Protein AF-A0A699S1L6-F1 (afdb_monomer_lite)

Radius of gyration: 19.27 Å; chains: 1; bounding box: 38×30×53 Å

pLDDT: mean 79.1, std 17.99, range [42.22, 97.19]

Sequence (107 aa):
AKHIEQVTKLTAENVTLKTSVSKAKVKPSVLTRTKHVVDVELIVPRLRNNRDAHLDYLRHLKESVETIRDIVEEAKVVRPLDRSIVSACCYTQHSQELLEYAIGTCP

Secondary structure (DSSP, 8-state):
-HHHHHHHHHHHHHHHHHHHHHHT--------SS-----HHHHHHHHHHHHHHHHHHHH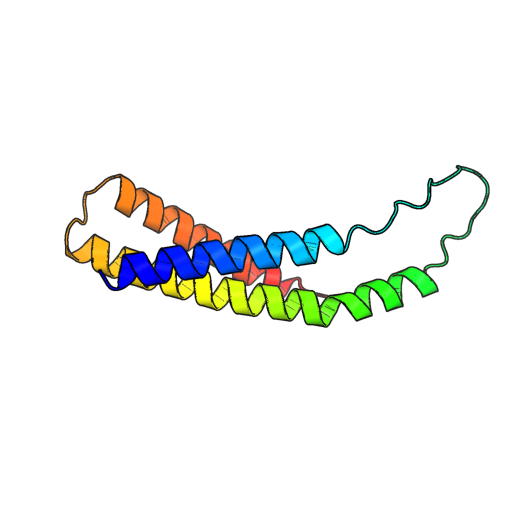HHHHHHHHHHHHHHHHHHH-TT-HHHHHHHHHHHHHHHHHHHHHHT--

Structure (mmCIF, N/CA/C/O backbone):
data_AF-A0A699S1L6-F1
#
_entry.id   AF-A0A699S1L6-F1
#
loop_
_atom_site.group_PDB
_atom_site.id
_atom_site.type_symbol
_atom_site.label_atom_id
_atom_site.label_alt_id
_atom_site.label_comp_id
_atom_site.label_asym_id
_atom_site.label_entity_id
_atom_site.label_seq_id
_atom_site.pdbx_PDB_ins_code
_atom_site.Cartn_x
_atom_site.Cartn_y
_atom_site.Cartn_z
_atom_site.occupancy
_atom_site.B_iso_or_equiv
_atom_site.auth_seq_id
_atom_site.auth_comp_id
_atom_site.auth_asym_id
_atom_site.auth_atom_id
_atom_site.pdbx_PDB_model_num
ATOM 1 N N . ALA A 1 1 ? 2.061 -4.027 20.010 1.00 60.78 1 ALA A N 1
ATOM 2 C CA . ALA A 1 1 ? 3.472 -4.381 19.735 1.00 60.78 1 ALA A CA 1
ATOM 3 C C . ALA A 1 1 ? 3.665 -4.828 18.283 1.00 60.78 1 ALA A C 1
ATOM 5 O O . ALA A 1 1 ? 4.369 -4.139 17.562 1.00 60.78 1 ALA A O 1
ATOM 6 N N . LYS A 1 2 ? 2.967 -5.878 17.820 1.00 73.88 2 LYS A N 1
ATOM 7 C CA . LYS A 1 2 ? 3.072 -6.440 16.455 1.00 73.88 2 LYS A CA 1
ATOM 8 C C . LYS A 1 2 ? 2.989 -5.413 15.304 1.00 73.88 2 LYS A C 1
ATOM 10 O O . LYS A 1 2 ? 3.851 -5.402 14.438 1.00 73.88 2 LYS A O 1
ATOM 15 N N . HIS A 1 3 ? 2.011 -4.505 15.322 1.00 66.56 3 HIS A N 1
ATOM 16 C CA . HIS A 1 3 ? 1.849 -3.514 14.241 1.00 66.56 3 HIS A CA 1
ATOM 17 C C . HIS A 1 3 ? 2.889 -2.388 14.263 1.00 66.56 3 HIS A C 1
ATOM 19 O O . HIS A 1 3 ? 3.185 -1.812 13.225 1.00 66.56 3 HIS A O 1
ATOM 25 N N . ILE A 1 4 ? 3.482 -2.089 15.426 1.00 80.56 4 ILE A N 1
ATOM 26 C CA . ILE A 1 4 ? 4.552 -1.082 15.523 1.00 80.56 4 ILE A CA 1
ATOM 27 C C . ILE A 1 4 ? 5.783 -1.585 14.766 1.00 80.56 4 ILE A C 1
ATOM 29 O O . ILE A 1 4 ? 6.373 -0.840 13.994 1.00 80.56 4 ILE A O 1
ATOM 33 N N . GLU A 1 5 ? 6.113 -2.866 14.929 1.00 85.50 5 GLU A N 1
ATOM 34 C CA . GLU A 1 5 ? 7.212 -3.521 14.217 1.00 85.50 5 GLU A CA 1
ATOM 35 C C . GLU A 1 5 ? 6.953 -3.623 12.702 1.00 85.50 5 GLU A C 1
ATOM 37 O O . GLU A 1 5 ? 7.859 -3.431 11.894 1.00 85.50 5 GLU A O 1
ATOM 42 N N . GLN A 1 6 ? 5.700 -3.846 12.291 1.00 83.31 6 GLN A N 1
ATOM 43 C CA . GLN A 1 6 ? 5.316 -3.827 10.873 1.00 83.31 6 GLN A CA 1
ATOM 44 C C . GLN A 1 6 ? 5.446 -2.426 10.255 1.00 83.31 6 GLN A C 1
ATOM 46 O O . GLN A 1 6 ? 5.984 -2.287 9.159 1.00 83.31 6 GLN A O 1
ATOM 51 N N . VAL A 1 7 ? 5.008 -1.378 10.960 1.00 82.88 7 VAL A N 1
ATOM 52 C CA . VAL A 1 7 ? 5.106 0.011 10.481 1.00 82.88 7 VAL A CA 1
ATOM 53 C C . VAL A 1 7 ? 6.563 0.463 10.378 1.00 82.88 7 VAL A C 1
ATOM 55 O O . VAL A 1 7 ? 6.933 1.109 9.395 1.00 82.88 7 VAL A O 1
ATOM 58 N N . THR A 1 8 ? 7.419 0.111 11.342 1.00 89.94 8 THR A N 1
ATOM 59 C CA . THR A 1 8 ? 8.849 0.452 11.271 1.00 89.94 8 THR A CA 1
ATOM 60 C C . THR A 1 8 ? 9.543 -0.277 10.124 1.00 89.94 8 THR A C 1
ATOM 62 O O . THR A 1 8 ? 10.324 0.347 9.402 1.00 89.94 8 THR A O 1
ATOM 65 N N . LYS A 1 9 ? 9.201 -1.551 9.887 1.00 92.00 9 LYS A N 1
ATOM 66 C CA . LYS A 1 9 ? 9.686 -2.323 8.735 1.00 92.00 9 LYS A CA 1
ATOM 67 C C . LYS A 1 9 ? 9.273 -1.682 7.403 1.00 92.00 9 LYS A C 1
ATOM 69 O O . LYS A 1 9 ? 10.141 -1.387 6.584 1.00 92.00 9 LYS A O 1
ATOM 74 N N . LEU A 1 10 ? 7.985 -1.368 7.227 1.00 87.44 10 LEU A N 1
ATOM 75 C CA . LEU A 1 10 ? 7.471 -0.698 6.022 1.00 87.44 10 LEU A CA 1
ATOM 76 C C . LEU A 1 10 ? 8.099 0.686 5.805 1.00 87.44 10 LEU A C 1
ATOM 78 O O . LEU A 1 10 ? 8.342 1.099 4.670 1.00 87.44 10 LEU A O 1
ATOM 82 N N . THR A 1 11 ? 8.389 1.413 6.886 1.00 90.44 11 THR A N 1
ATOM 83 C CA . THR A 1 11 ? 9.061 2.718 6.812 1.00 90.44 11 THR A CA 1
ATOM 84 C C . THR A 1 11 ? 10.495 2.568 6.298 1.00 90.44 11 THR A C 1
ATOM 86 O O . THR A 1 11 ? 10.920 3.327 5.426 1.00 90.44 11 THR A O 1
ATOM 89 N N . ALA A 1 12 ? 11.234 1.570 6.789 1.00 92.44 12 ALA A N 1
ATOM 90 C CA . ALA A 1 12 ? 12.600 1.294 6.348 1.00 92.44 12 ALA A CA 1
ATOM 91 C C . ALA A 1 12 ? 12.665 0.830 4.880 1.00 92.44 12 ALA A C 1
ATOM 93 O O . ALA A 1 12 ? 13.522 1.293 4.116 1.00 92.44 12 ALA A O 1
ATOM 94 N N . GLU A 1 13 ? 11.734 -0.030 4.459 1.00 88.94 13 GLU A N 1
ATOM 95 C CA . GLU A 1 13 ? 11.616 -0.483 3.068 1.00 88.94 13 GLU A CA 1
ATOM 96 C C . GLU A 1 13 ? 11.297 0.689 2.126 1.00 88.94 13 GLU A C 1
ATOM 98 O O . GLU A 1 13 ? 11.996 0.882 1.129 1.00 88.94 13 GLU A O 1
ATOM 103 N N . ASN A 1 14 ? 10.347 1.561 2.487 1.00 81.75 14 ASN A N 1
ATOM 104 C CA . ASN A 1 14 ? 10.023 2.757 1.700 1.00 81.75 14 ASN A CA 1
ATOM 105 C C . ASN A 1 14 ? 11.211 3.718 1.542 1.00 81.75 14 ASN A C 1
ATOM 107 O O . ASN A 1 14 ? 11.429 4.265 0.458 1.00 81.75 14 ASN A O 1
ATOM 111 N N . VAL A 1 15 ? 12.011 3.922 2.594 1.00 88.81 15 VAL A N 1
ATOM 112 C CA . VAL A 1 15 ? 13.230 4.749 2.519 1.00 88.81 15 VAL A CA 1
ATOM 113 C C . VAL A 1 15 ? 14.258 4.128 1.567 1.00 88.81 15 VAL A C 1
ATOM 115 O O . VAL A 1 15 ? 14.884 4.842 0.774 1.00 88.81 15 VAL A O 1
ATOM 118 N N . THR A 1 16 ? 14.404 2.804 1.597 1.00 87.12 16 THR A N 1
ATOM 119 C CA . THR A 1 16 ? 15.337 2.069 0.732 1.00 87.12 16 THR A CA 1
ATOM 120 C C . THR A 1 16 ? 14.914 2.143 -0.734 1.00 87.12 16 THR A C 1
ATOM 122 O O . THR A 1 16 ? 15.725 2.518 -1.583 1.00 87.12 16 THR A O 1
ATOM 125 N N . LEU A 1 17 ? 13.634 1.894 -1.027 1.00 77.06 17 LEU A N 1
ATOM 126 C CA . LEU A 1 17 ? 13.058 2.004 -2.372 1.00 77.06 17 LEU A CA 1
ATOM 127 C C . LEU A 1 17 ? 13.145 3.435 -2.917 1.00 77.06 17 LEU A C 1
ATOM 129 O O . LEU A 1 17 ? 13.549 3.663 -4.055 1.00 77.06 17 LEU A O 1
ATOM 133 N N . LYS A 1 18 ? 12.864 4.445 -2.088 1.00 78.69 18 LYS A N 1
ATOM 134 C CA . LYS A 1 18 ? 13.046 5.851 -2.478 1.00 78.69 18 LYS A CA 1
ATOM 135 C C . LYS A 1 18 ? 14.505 6.161 -2.828 1.00 78.69 18 LYS A C 1
ATOM 137 O O . LYS A 1 18 ? 14.784 6.946 -3.739 1.00 78.69 18 LYS A O 1
ATOM 142 N N . THR A 1 19 ? 15.451 5.544 -2.125 1.00 75.62 19 THR A N 1
ATOM 143 C CA . THR A 1 19 ? 16.885 5.719 -2.381 1.00 75.62 19 THR A CA 1
ATOM 144 C C . THR A 1 19 ? 17.328 5.008 -3.662 1.00 75.62 19 THR A C 1
ATOM 146 O O . THR A 1 19 ? 18.131 5.569 -4.402 1.00 75.62 19 THR A O 1
ATOM 149 N N . SER A 1 20 ? 16.804 3.821 -3.981 1.00 71.31 20 SER A N 1
ATOM 150 C CA . SER A 1 20 ? 17.117 3.129 -5.243 1.00 71.31 20 SER A CA 1
ATOM 151 C C . SER A 1 20 ? 16.549 3.873 -6.457 1.00 71.31 20 SER A C 1
ATOM 153 O O . SER A 1 20 ? 17.279 4.112 -7.420 1.00 71.31 20 SER A O 1
ATOM 155 N N . VAL A 1 21 ? 15.309 4.364 -6.367 1.00 63.75 21 VAL A N 1
ATOM 156 C CA . VAL A 1 21 ? 14.675 5.199 -7.405 1.00 63.75 21 VAL A CA 1
ATOM 157 C C . VAL A 1 21 ? 15.419 6.526 -7.596 1.00 63.75 21 VAL A C 1
ATOM 159 O O . VAL A 1 21 ? 15.623 6.970 -8.722 1.00 63.75 21 VAL A O 1
ATOM 162 N N . SER A 1 22 ? 15.885 7.160 -6.516 1.00 64.12 22 SER A N 1
ATOM 163 C CA . SER A 1 22 ? 16.651 8.414 -6.614 1.00 64.12 22 SER A CA 1
ATOM 164 C C . SER A 1 22 ? 18.127 8.225 -6.982 1.00 64.12 22 SER A C 1
ATOM 166 O O . SER A 1 22 ? 18.711 9.133 -7.565 1.00 64.12 22 SER A O 1
ATOM 168 N N . LYS A 1 23 ? 18.747 7.067 -6.713 1.00 58.53 23 LYS A N 1
ATOM 169 C CA . LYS A 1 23 ? 20.073 6.705 -7.256 1.00 58.53 23 LYS A CA 1
ATOM 170 C C . LYS A 1 23 ? 20.024 6.408 -8.749 1.00 58.53 23 LYS A C 1
ATOM 172 O O . LYS A 1 23 ? 21.012 6.660 -9.432 1.00 58.53 23 LYS A O 1
ATOM 177 N N . ALA A 1 24 ? 18.869 6.010 -9.279 1.00 56.47 24 ALA A N 1
ATOM 178 C CA . ALA A 1 24 ? 18.601 6.002 -10.716 1.00 56.47 24 ALA A CA 1
ATOM 179 C C . ALA A 1 24 ? 18.498 7.424 -11.322 1.00 56.47 24 ALA A C 1
ATOM 181 O O . ALA A 1 24 ? 17.912 7.609 -12.389 1.00 56.47 24 ALA A O 1
ATOM 182 N N . LYS A 1 25 ? 19.094 8.446 -10.678 1.00 49.22 25 LYS A N 1
ATOM 183 C CA . LYS A 1 25 ? 19.303 9.785 -11.232 1.00 49.22 25 LYS A CA 1
ATOM 184 C C . LYS A 1 25 ? 20.247 9.691 -12.423 1.00 49.22 25 LYS A C 1
ATOM 186 O O . LYS A 1 25 ? 21.463 9.847 -12.329 1.00 49.22 25 LYS A O 1
ATOM 191 N N . VAL A 1 26 ? 19.627 9.462 -13.571 1.00 54.75 26 VAL A N 1
ATOM 192 C CA . VAL A 1 26 ? 20.130 9.811 -14.889 1.00 54.75 26 VAL A CA 1
ATOM 193 C C . VAL A 1 26 ? 20.676 11.234 -14.791 1.00 54.75 26 VAL A C 1
ATOM 195 O O . VAL A 1 26 ? 19.941 12.164 -14.452 1.00 54.75 26 VAL A O 1
ATOM 198 N N . LYS A 1 27 ? 21.977 11.414 -15.059 1.00 49.25 27 LYS A N 1
ATOM 199 C CA . LYS A 1 27 ? 22.505 12.736 -15.413 1.00 49.25 27 LYS A CA 1
ATOM 200 C C . LYS A 1 27 ? 21.569 13.274 -16.493 1.00 49.25 27 LYS A C 1
ATOM 202 O O . LYS A 1 27 ? 21.498 12.629 -17.543 1.00 49.25 27 LYS A O 1
ATOM 207 N N . PRO A 1 28 ? 20.870 14.406 -16.297 1.00 45.69 28 PRO A N 1
ATOM 208 C CA . PRO A 1 28 ? 20.287 15.076 -17.437 1.00 45.69 28 PRO A CA 1
ATOM 209 C C . PRO A 1 28 ? 21.491 15.397 -18.313 1.00 45.69 28 PRO A C 1
ATOM 211 O O . PRO A 1 28 ? 22.372 16.159 -17.909 1.00 45.69 28 PRO A O 1
ATOM 214 N N . SER A 1 29 ? 21.604 14.729 -19.460 1.00 50.84 29 SER A N 1
ATOM 215 C CA . SER A 1 29 ? 22.443 15.249 -20.526 1.00 50.84 29 SER A CA 1
ATOM 216 C C . SER A 1 29 ? 21.936 16.669 -20.718 1.00 50.84 29 SER A C 1
ATOM 218 O O . SER A 1 29 ? 20.749 16.870 -20.976 1.00 50.84 29 SER A O 1
ATOM 220 N N . VAL A 1 30 ? 22.794 17.644 -20.414 1.00 44.66 30 VAL A N 1
ATOM 221 C CA . VAL A 1 30 ? 22.529 19.049 -20.694 1.00 44.66 30 VAL A CA 1
ATOM 222 C C . VAL A 1 30 ? 22.134 19.076 -22.158 1.00 44.66 30 VAL A C 1
ATOM 224 O O . VAL A 1 30 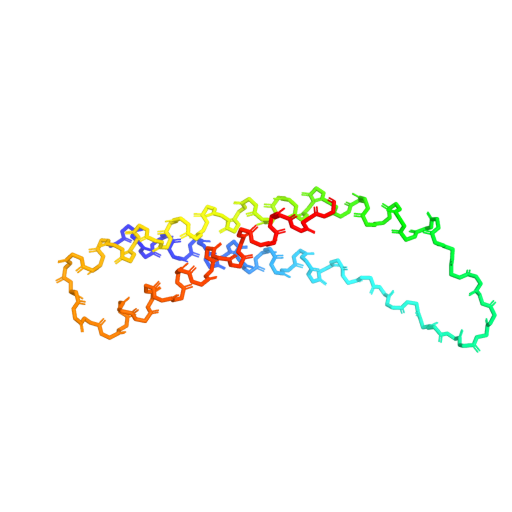? 22.965 18.804 -23.022 1.00 44.66 30 VAL A O 1
ATOM 227 N N . LEU A 1 31 ? 20.846 19.300 -22.418 1.00 49.50 31 LEU A N 1
ATOM 228 C CA . LEU A 1 31 ? 20.320 19.383 -23.764 1.00 49.50 31 LEU A CA 1
ATOM 229 C C . LEU A 1 31 ? 20.809 20.721 -24.315 1.00 49.50 31 LEU A C 1
ATOM 231 O O . LEU A 1 31 ? 20.111 21.734 -24.270 1.00 49.50 31 LEU A O 1
ATOM 235 N N . THR A 1 32 ? 22.058 20.751 -24.776 1.00 42.22 32 THR A N 1
ATOM 236 C CA . THR A 1 32 ? 22.527 21.799 -25.665 1.00 42.22 32 THR A CA 1
ATOM 237 C C . THR A 1 32 ? 21.607 21.751 -26.871 1.00 42.22 32 THR A C 1
ATOM 239 O O . THR A 1 32 ? 21.520 20.758 -27.593 1.00 42.22 32 THR A O 1
ATOM 242 N N . ARG A 1 33 ? 20.828 22.824 -27.009 1.00 44.62 33 ARG A N 1
ATOM 243 C CA . ARG A 1 33 ? 19.840 23.069 -28.055 1.00 44.62 33 ARG A CA 1
ATOM 244 C C . ARG A 1 33 ? 20.538 23.244 -29.402 1.00 44.62 33 ARG A C 1
ATOM 246 O O . ARG A 1 33 ? 20.507 24.312 -29.997 1.00 44.62 33 ARG A O 1
ATOM 253 N N . THR A 1 34 ? 21.203 22.210 -29.881 1.00 46.28 34 THR A N 1
ATOM 254 C CA . THR A 1 34 ? 21.894 22.216 -31.161 1.00 46.28 34 THR A CA 1
ATOM 255 C C . THR A 1 34 ? 21.810 20.817 -31.739 1.00 46.28 34 THR A C 1
ATOM 257 O O . THR A 1 34 ? 22.567 19.940 -31.360 1.00 46.28 34 THR A O 1
ATOM 260 N N . LYS A 1 35 ? 20.857 20.629 -32.661 1.00 56.97 35 LYS A N 1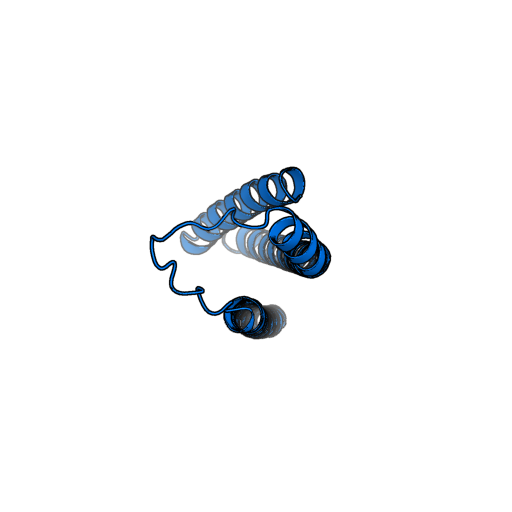
ATOM 261 C CA . LYS A 1 35 ? 20.825 19.566 -33.680 1.00 56.97 35 LYS A CA 1
ATOM 262 C C . LYS A 1 35 ? 21.114 18.143 -33.182 1.00 56.97 35 LYS A C 1
ATOM 264 O O . LYS A 1 35 ? 22.147 17.584 -33.522 1.00 56.97 35 LYS A O 1
ATOM 269 N N . HIS A 1 36 ? 20.197 17.521 -32.454 1.00 44.31 36 HIS A N 1
ATOM 270 C CA . HIS A 1 36 ? 20.263 16.072 -32.275 1.00 44.31 36 HIS A CA 1
ATOM 271 C C . HIS A 1 36 ? 18.882 15.492 -32.538 1.00 44.31 36 HIS A C 1
ATOM 273 O O . HIS A 1 36 ? 17.915 15.837 -31.858 1.00 44.31 36 HIS A O 1
ATOM 279 N N . VAL A 1 37 ? 18.807 14.618 -33.543 1.00 48.16 37 VAL A N 1
ATOM 280 C CA . VAL A 1 37 ? 17.883 13.487 -33.510 1.00 48.16 37 VAL A CA 1
ATOM 281 C C . VAL A 1 37 ? 18.138 12.849 -32.154 1.00 48.16 37 VAL A C 1
ATOM 283 O O . VAL A 1 37 ? 19.199 12.271 -31.926 1.00 48.16 37 VAL A O 1
ATOM 286 N N . VAL A 1 38 ? 17.247 13.104 -31.198 1.00 51.44 38 VAL A N 1
ATOM 287 C CA . VAL A 1 38 ? 17.242 12.350 -29.953 1.00 51.44 38 VAL A CA 1
ATOM 288 C C . VAL A 1 38 ? 17.065 10.922 -30.416 1.00 51.44 38 VAL A C 1
ATOM 290 O O . VAL A 1 38 ? 16.046 10.619 -31.030 1.00 51.44 38 VAL A O 1
ATOM 293 N N . ASP A 1 39 ? 18.096 10.107 -30.241 1.00 52.03 39 ASP A N 1
ATOM 294 C CA . ASP A 1 39 ? 18.081 8.727 -30.685 1.00 52.03 39 ASP A CA 1
ATOM 295 C C . ASP A 1 39 ? 17.006 7.994 -29.875 1.00 52.03 39 ASP A C 1
ATOM 297 O O . ASP A 1 39 ? 17.211 7.575 -28.733 1.00 52.03 39 ASP A O 1
ATOM 301 N N . VAL A 1 40 ? 15.792 7.976 -30.428 1.00 50.97 40 VAL A N 1
ATOM 302 C CA . VAL A 1 40 ? 14.594 7.366 -29.843 1.00 50.97 40 VAL A CA 1
ATOM 303 C C . VAL A 1 40 ? 14.884 5.895 -29.538 1.00 50.97 40 VAL A C 1
ATOM 305 O O . VAL A 1 40 ? 14.406 5.360 -28.536 1.00 50.97 40 VAL A O 1
ATOM 308 N N . GLU A 1 41 ? 15.766 5.286 -30.333 1.00 51.44 41 GLU A N 1
ATOM 309 C CA . GLU A 1 41 ? 16.269 3.928 -30.174 1.00 51.44 41 GLU A CA 1
ATOM 310 C C . GLU A 1 41 ? 17.090 3.729 -28.893 1.00 51.44 41 GLU A C 1
ATOM 312 O O . GLU A 1 41 ? 17.186 2.609 -28.422 1.00 51.44 41 GLU A O 1
ATOM 317 N N . LEU A 1 42 ? 17.616 4.783 -28.258 1.00 51.94 42 LEU A N 1
ATOM 318 C CA . LEU A 1 42 ? 18.348 4.712 -26.984 1.00 51.94 42 LEU A CA 1
ATOM 319 C C . LEU A 1 42 ? 17.434 4.948 -25.765 1.00 51.94 42 LEU A C 1
ATOM 321 O O . LEU A 1 42 ? 17.735 4.500 -24.656 1.00 51.94 42 LEU A O 1
ATOM 325 N N . ILE A 1 43 ? 16.292 5.618 -25.956 1.00 56.66 43 ILE A N 1
ATOM 326 C CA . ILE A 1 43 ? 15.274 5.840 -24.913 1.00 56.66 43 ILE A CA 1
ATOM 327 C C . ILE A 1 43 ? 14.453 4.567 -24.684 1.00 56.66 43 ILE A C 1
ATOM 329 O O . ILE A 1 43 ? 14.230 4.178 -23.536 1.00 56.66 43 ILE A O 1
ATOM 333 N N . VAL A 1 44 ? 14.050 3.885 -25.759 1.00 56.53 44 VAL A N 1
ATOM 334 C CA . VAL A 1 44 ? 13.204 2.682 -25.691 1.00 56.53 44 VAL A CA 1
ATOM 335 C C . VAL A 1 44 ? 13.859 1.526 -24.894 1.00 56.53 44 VAL A C 1
ATOM 337 O O . VAL A 1 44 ? 13.196 0.972 -24.013 1.00 56.53 44 VAL A O 1
ATOM 340 N N . PRO A 1 45 ? 15.153 1.188 -25.070 1.00 53.44 45 PRO A N 1
ATOM 341 C CA . PRO A 1 45 ? 15.854 0.181 -24.270 1.00 53.44 45 PRO A CA 1
ATOM 342 C C . PRO A 1 45 ? 16.038 0.590 -22.809 1.00 53.44 45 PRO A C 1
ATOM 344 O O . PRO A 1 45 ? 15.981 -0.253 -21.919 1.00 53.44 45 PRO A O 1
ATOM 347 N N . ARG A 1 46 ? 16.233 1.886 -22.531 1.00 55.31 46 ARG A N 1
ATOM 348 C CA . ARG A 1 46 ? 16.384 2.395 -21.158 1.00 55.31 46 ARG A CA 1
ATOM 349 C C . ARG A 1 46 ? 15.080 2.318 -20.368 1.00 55.31 46 ARG A C 1
ATOM 351 O O . ARG A 1 46 ? 15.113 1.964 -19.195 1.00 55.31 46 ARG A O 1
ATOM 358 N N . LEU A 1 47 ? 13.948 2.607 -21.010 1.00 57.66 47 LEU A N 1
ATOM 359 C CA . LEU A 1 47 ? 12.622 2.387 -20.426 1.00 57.66 47 LEU A CA 1
ATOM 360 C C . LEU A 1 47 ? 12.372 0.891 -20.184 1.00 57.66 47 LEU A C 1
ATOM 362 O O . LEU A 1 47 ? 11.923 0.523 -19.102 1.00 57.66 47 LEU A O 1
ATOM 366 N N . ARG A 1 48 ? 12.761 0.023 -21.133 1.00 58.34 48 ARG A N 1
ATOM 367 C CA . ARG A 1 48 ? 12.718 -1.442 -20.963 1.00 58.34 48 ARG A CA 1
ATOM 368 C C . ARG A 1 48 ? 13.532 -1.933 -19.764 1.00 58.34 48 ARG A C 1
ATOM 370 O O . ARG A 1 48 ? 13.021 -2.739 -19.000 1.00 58.34 48 ARG A O 1
ATOM 377 N N . ASN A 1 49 ? 14.746 -1.422 -19.560 1.00 62.53 49 ASN A N 1
ATOM 378 C CA . ASN A 1 49 ? 15.608 -1.829 -18.441 1.00 62.53 49 ASN A CA 1
ATOM 379 C C . ASN A 1 49 ? 15.077 -1.395 -17.062 1.00 62.53 49 ASN A C 1
ATOM 381 O O . ASN A 1 49 ? 15.476 -1.963 -16.051 1.00 62.53 49 ASN A O 1
ATOM 385 N N . ASN A 1 50 ? 14.174 -0.413 -17.009 1.00 70.69 50 ASN A N 1
ATOM 386 C CA . ASN A 1 50 ? 13.548 0.038 -15.765 1.00 70.69 50 ASN A CA 1
ATOM 387 C C . ASN A 1 50 ? 12.167 -0.589 -15.519 1.00 70.69 50 ASN A C 1
ATOM 389 O O . ASN A 1 50 ? 11.597 -0.384 -14.449 1.00 70.69 50 ASN A O 1
ATOM 393 N N . ARG A 1 51 ? 11.628 -1.347 -16.481 1.00 78.88 51 ARG A N 1
ATOM 394 C CA . ARG A 1 51 ? 10.299 -1.963 -16.394 1.00 78.88 51 ARG A CA 1
ATOM 395 C C . ARG A 1 51 ? 10.201 -2.948 -15.236 1.00 78.88 51 ARG A C 1
ATOM 397 O O . ARG A 1 51 ? 9.279 -2.852 -14.434 1.00 78.88 51 ARG A O 1
ATOM 404 N N . ASP A 1 52 ? 11.181 -3.836 -15.112 1.00 80.69 52 ASP A N 1
ATOM 405 C CA . ASP A 1 52 ? 11.198 -4.847 -14.052 1.00 80.69 52 ASP A CA 1
ATOM 406 C C . ASP A 1 52 ? 11.312 -4.198 -12.669 1.00 80.69 52 ASP A C 1
ATOM 408 O O . ASP A 1 52 ? 10.590 -4.571 -11.750 1.00 80.69 52 ASP A O 1
ATOM 412 N N . ALA A 1 53 ? 12.138 -3.155 -12.538 1.00 80.44 53 ALA A N 1
ATOM 413 C CA . ALA A 1 53 ? 12.247 -2.376 -11.305 1.00 80.44 53 ALA A CA 1
ATOM 414 C C . ALA A 1 53 ? 10.944 -1.628 -10.969 1.00 80.44 53 ALA A C 1
ATOM 416 O O . ALA A 1 53 ? 10.584 -1.492 -9.800 1.00 80.44 53 ALA A O 1
ATOM 417 N N . HIS A 1 54 ? 10.220 -1.143 -11.982 1.00 83.06 54 HIS A N 1
ATOM 418 C CA . HIS A 1 54 ? 8.936 -0.483 -11.779 1.00 83.06 54 HIS A CA 1
ATOM 419 C C . HIS A 1 54 ? 7.848 -1.472 -11.342 1.00 83.06 54 HIS A C 1
ATOM 421 O O . HIS A 1 54 ? 7.112 -1.189 -10.398 1.00 83.06 54 HIS A O 1
ATOM 427 N N . LEU A 1 55 ? 7.788 -2.652 -11.964 1.00 85.94 55 LEU A N 1
ATOM 428 C CA . LEU A 1 55 ? 6.880 -3.730 -11.568 1.00 85.94 55 LEU A CA 1
ATOM 429 C C . LEU A 1 55 ? 7.185 -4.246 -10.158 1.00 85.94 55 LEU A C 1
ATOM 431 O O . LEU A 1 55 ? 6.263 -4.458 -9.373 1.00 85.94 55 LEU A O 1
ATOM 435 N N . ASP A 1 56 ? 8.465 -4.398 -9.817 1.00 87.25 56 ASP A N 1
ATOM 436 C CA . ASP A 1 56 ? 8.914 -4.780 -8.477 1.00 87.25 56 ASP A CA 1
ATOM 437 C C . ASP A 1 56 ? 8.468 -3.761 -7.416 1.00 87.25 56 ASP A C 1
ATOM 439 O O . ASP A 1 56 ? 7.893 -4.125 -6.389 1.00 87.25 56 ASP A O 1
ATOM 443 N N . TYR A 1 57 ? 8.620 -2.467 -7.714 1.00 87.50 57 TYR A N 1
ATOM 444 C CA . TYR A 1 57 ? 8.126 -1.396 -6.853 1.00 87.50 57 TYR A CA 1
ATOM 445 C C . TYR A 1 57 ? 6.602 -1.441 -6.677 1.00 87.50 57 TYR A C 1
ATOM 447 O O . TYR A 1 57 ? 6.114 -1.355 -5.550 1.00 87.50 57 TYR A O 1
ATOM 455 N N . LEU A 1 58 ? 5.841 -1.601 -7.766 1.00 90.50 58 LEU A N 1
ATOM 456 C CA . LEU A 1 58 ? 4.378 -1.688 -7.703 1.00 90.50 58 LEU A CA 1
ATOM 457 C C . LEU A 1 58 ? 3.913 -2.915 -6.908 1.00 90.50 58 LEU A C 1
ATOM 459 O O . LEU A 1 58 ? 2.942 -2.820 -6.158 1.00 90.50 58 LEU A O 1
ATOM 463 N N . ARG A 1 59 ? 4.624 -4.044 -7.010 1.00 91.62 59 ARG A N 1
ATOM 464 C CA . ARG A 1 59 ? 4.371 -5.240 -6.196 1.00 91.62 59 ARG A CA 1
ATOM 465 C C . ARG A 1 59 ? 4.534 -4.949 -4.704 1.00 91.62 59 ARG A C 1
ATOM 467 O O . ARG A 1 59 ? 3.618 -5.223 -3.936 1.00 91.62 59 ARG A O 1
ATOM 474 N N . HIS A 1 60 ? 5.650 -4.350 -4.299 1.00 90.00 60 HIS A N 1
ATOM 475 C CA . HIS A 1 60 ? 5.885 -4.015 -2.891 1.00 90.00 60 HIS A CA 1
ATOM 476 C C . HIS A 1 60 ? 4.928 -2.940 -2.368 1.00 90.00 60 HIS A C 1
ATOM 478 O O . HIS A 1 60 ? 4.484 -2.985 -1.216 1.00 90.00 60 HIS A O 1
ATOM 484 N N . LEU A 1 61 ? 4.554 -1.986 -3.223 1.00 90.62 61 LEU A N 1
ATOM 485 C CA . LEU A 1 61 ? 3.542 -0.994 -2.888 1.00 90.62 61 LEU A CA 1
ATOM 486 C C . LEU A 1 61 ? 2.177 -1.655 -2.658 1.00 90.62 61 LEU A C 1
ATOM 488 O O . LEU A 1 61 ? 1.487 -1.292 -1.707 1.00 90.62 61 LEU A O 1
ATOM 492 N N . LYS A 1 62 ? 1.817 -2.665 -3.460 1.00 95.06 62 LYS A N 1
ATOM 493 C CA . LYS A 1 62 ? 0.598 -3.459 -3.261 1.00 95.06 62 LYS A CA 1
ATOM 494 C C . LYS A 1 62 ? 0.570 -4.138 -1.898 1.00 95.06 62 LYS A C 1
ATOM 496 O O . LYS A 1 62 ? -0.384 -3.941 -1.152 1.00 95.06 62 LYS A O 1
ATOM 501 N N . GLU A 1 63 ? 1.634 -4.854 -1.548 1.00 94.75 63 GLU A N 1
ATOM 502 C CA . GLU A 1 63 ? 1.766 -5.530 -0.249 1.00 94.75 63 GLU A CA 1
ATOM 503 C C . GLU A 1 63 ? 1.654 -4.537 0.924 1.00 94.75 63 GLU A C 1
ATOM 505 O O . GLU A 1 63 ? 0.987 -4.799 1.930 1.00 94.75 63 GLU A O 1
ATOM 510 N N . SER A 1 64 ? 2.260 -3.355 0.776 1.00 93.38 64 SER A N 1
ATOM 511 C CA . SER A 1 64 ? 2.207 -2.287 1.780 1.00 93.38 64 SER A CA 1
ATOM 512 C C . SER A 1 64 ? 0.790 -1.742 1.964 1.00 93.38 64 SER A C 1
ATOM 514 O O . SER A 1 64 ? 0.322 -1.592 3.092 1.00 93.38 64 SER A O 1
ATOM 516 N N . VAL A 1 65 ? 0.092 -1.453 0.863 1.00 95.56 65 VAL A N 1
ATOM 517 C CA . VAL A 1 65 ? -1.275 -0.918 0.883 1.00 95.56 65 VAL A CA 1
ATOM 518 C C . VAL A 1 65 ? -2.264 -1.941 1.451 1.00 95.56 65 VAL A C 1
ATOM 520 O O . VAL A 1 65 ? -3.156 -1.565 2.212 1.00 95.56 65 VAL A O 1
ATOM 523 N N . GLU A 1 66 ? -2.094 -3.228 1.143 1.00 96.69 66 GLU A N 1
ATOM 524 C CA . GLU A 1 66 ? -2.886 -4.312 1.739 1.00 96.69 66 GLU A CA 1
ATOM 525 C C . GLU A 1 66 ? -2.646 -4.412 3.251 1.00 96.69 66 GLU A C 1
ATOM 527 O O . GLU A 1 66 ? -3.603 -4.430 4.021 1.00 96.69 66 GLU A O 1
ATOM 532 N N . THR A 1 67 ? -1.386 -4.346 3.691 1.00 96.25 67 THR A N 1
ATOM 533 C CA . THR A 1 67 ? -1.043 -4.362 5.123 1.00 96.25 67 THR A CA 1
ATOM 534 C C . THR A 1 67 ? -1.647 -3.168 5.871 1.00 96.25 67 THR A C 1
ATOM 536 O O . THR A 1 67 ? -2.165 -3.319 6.977 1.00 96.25 67 THR A O 1
ATOM 539 N N . ILE A 1 68 ? -1.603 -1.967 5.284 1.00 95.50 68 ILE A N 1
ATOM 540 C CA . ILE A 1 68 ? -2.202 -0.767 5.888 1.00 95.50 68 ILE A CA 1
ATOM 541 C C . ILE A 1 68 ? -3.724 -0.915 5.982 1.00 95.50 68 ILE A C 1
ATOM 543 O O . ILE A 1 68 ? -4.293 -0.554 7.011 1.00 95.50 68 ILE A O 1
ATOM 547 N N . ARG A 1 69 ? -4.382 -1.473 4.955 1.00 96.56 69 ARG A N 1
ATOM 548 C CA . ARG A 1 69 ? -5.827 -1.749 4.994 1.00 96.56 69 ARG A CA 1
ATOM 549 C C . ARG A 1 69 ? -6.179 -2.647 6.174 1.00 96.56 69 ARG A C 1
ATOM 551 O O . ARG A 1 69 ? -7.095 -2.304 6.915 1.00 96.56 69 ARG A O 1
ATOM 558 N N . ASP A 1 70 ? -5.442 -3.733 6.374 1.00 96.69 70 ASP A N 1
ATOM 559 C CA . ASP A 1 70 ? -5.709 -4.668 7.469 1.00 96.69 70 ASP A CA 1
ATOM 560 C C . ASP A 1 70 ? -5.558 -3.978 8.837 1.00 96.69 70 ASP A C 1
ATOM 562 O O . ASP A 1 70 ? -6.434 -4.092 9.693 1.00 96.69 70 ASP A O 1
ATOM 566 N N . ILE A 1 71 ? -4.511 -3.159 9.016 1.00 96.06 71 ILE A N 1
ATOM 567 C CA . ILE A 1 71 ? -4.307 -2.363 10.240 1.00 96.06 71 ILE A CA 1
ATOM 568 C C . ILE A 1 71 ? -5.457 -1.373 10.464 1.00 96.06 71 ILE A C 1
ATOM 570 O O . ILE A 1 71 ? -5.925 -1.208 11.592 1.00 96.06 71 ILE A O 1
ATOM 574 N N . VAL A 1 72 ? -5.898 -0.681 9.411 1.00 95.81 72 VAL A N 1
ATOM 575 C CA . VAL A 1 72 ? -6.984 0.300 9.506 1.00 95.81 72 VAL A CA 1
ATOM 576 C C . VAL A 1 72 ? -8.307 -0.382 9.843 1.00 95.81 72 VAL A C 1
ATOM 578 O O . VAL A 1 72 ? -9.031 0.131 10.695 1.00 95.81 72 VAL A O 1
ATOM 581 N N . GLU A 1 73 ? -8.615 -1.532 9.242 1.00 95.56 73 GLU A N 1
ATOM 582 C CA . GLU A 1 73 ? -9.832 -2.290 9.550 1.00 95.56 73 GLU A CA 1
ATOM 583 C C . GLU A 1 73 ? -9.815 -2.833 10.986 1.00 95.56 73 GLU A C 1
ATOM 585 O O . GLU A 1 73 ? -10.796 -2.664 11.713 1.00 95.56 73 GLU A O 1
ATOM 590 N N . GLU A 1 74 ? -8.685 -3.365 11.465 1.00 95.44 74 GLU A N 1
ATOM 591 C CA . GLU A 1 74 ? -8.539 -3.756 12.874 1.00 95.44 74 GLU A CA 1
ATOM 592 C C . GLU A 1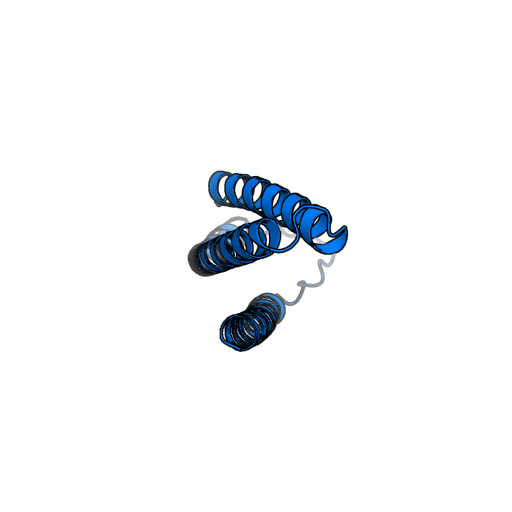 74 ? -8.728 -2.559 13.821 1.00 95.44 74 GLU A C 1
ATOM 594 O O . GLU A 1 74 ? -9.472 -2.634 14.802 1.00 95.44 74 GLU A O 1
ATOM 599 N N . ALA A 1 75 ? -8.104 -1.417 13.521 1.00 94.38 75 ALA A N 1
ATOM 600 C CA . ALA A 1 75 ? -8.216 -0.218 14.346 1.00 94.38 75 ALA A CA 1
ATOM 601 C C . ALA A 1 75 ? -9.653 0.335 14.362 1.00 94.38 75 ALA A C 1
ATOM 603 O O . ALA A 1 75 ? -10.138 0.794 15.402 1.00 94.38 75 ALA A O 1
ATOM 604 N N . LYS A 1 76 ? -10.354 0.260 13.228 1.00 95.38 76 LYS A N 1
ATOM 605 C CA . LYS A 1 76 ? -11.746 0.692 13.060 1.00 95.38 76 LYS A CA 1
ATOM 606 C C . LYS A 1 76 ? -12.717 -0.148 13.882 1.00 95.38 76 LYS A C 1
ATOM 608 O O . LYS A 1 76 ? -13.676 0.415 14.397 1.00 95.38 76 LYS A O 1
ATOM 613 N N . VAL A 1 77 ? -12.450 -1.439 14.089 1.00 95.44 77 VAL A N 1
ATOM 614 C CA . VAL A 1 77 ? -13.233 -2.272 15.023 1.00 95.44 77 VAL A CA 1
ATOM 615 C C . VAL A 1 77 ? -13.117 -1.749 16.457 1.00 95.44 77 VAL A C 1
ATOM 617 O O . VAL A 1 77 ? -14.110 -1.700 17.180 1.00 95.44 77 VAL A O 1
ATOM 620 N N . VAL A 1 78 ? -11.921 -1.320 16.873 1.00 95.50 78 VAL A N 1
ATOM 621 C CA . VAL A 1 78 ? -11.682 -0.849 18.248 1.00 95.50 78 VAL A CA 1
ATOM 622 C C . VAL A 1 78 ? -12.194 0.579 18.456 1.00 95.50 78 VAL A C 1
ATOM 624 O O . VAL A 1 78 ? -12.739 0.896 19.513 1.00 95.50 78 VAL A O 1
ATOM 627 N N . ARG A 1 79 ? -11.986 1.477 17.483 1.00 94.44 79 ARG A N 1
ATOM 628 C CA . ARG A 1 79 ? -12.270 2.920 17.613 1.00 94.44 79 ARG A CA 1
ATOM 629 C C . ARG A 1 79 ? -12.855 3.498 16.311 1.00 94.44 79 ARG A C 1
ATOM 631 O O . ARG A 1 79 ? -12.221 4.342 15.680 1.00 94.44 79 ARG A O 1
ATOM 638 N N . PRO A 1 80 ? -14.083 3.116 15.917 1.00 90.12 80 PRO A N 1
ATOM 639 C CA . PRO A 1 80 ? -14.643 3.432 14.595 1.00 90.12 80 PRO A CA 1
ATOM 640 C C . PRO A 1 80 ? -14.834 4.930 14.320 1.00 90.12 80 PRO A C 1
A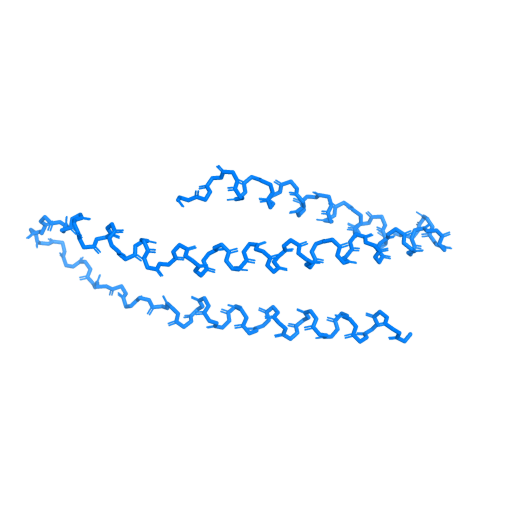TOM 642 O O . PRO A 1 80 ? -14.837 5.348 13.166 1.00 90.12 80 PRO A O 1
ATOM 645 N N . LEU A 1 81 ? -14.994 5.744 15.368 1.00 92.88 81 LEU A N 1
ATOM 646 C CA . LEU A 1 81 ? -15.201 7.194 15.266 1.00 92.88 81 LEU A CA 1
ATOM 647 C C . LEU A 1 81 ? -13.912 8.006 15.452 1.00 92.88 81 LEU A C 1
ATOM 649 O O . LEU A 1 81 ? -13.957 9.237 15.468 1.00 92.88 81 LEU A O 1
ATOM 653 N N . ASP A 1 82 ? -12.760 7.351 15.628 1.00 97.19 82 ASP A N 1
ATOM 654 C CA . ASP A 1 82 ? -11.501 8.076 15.742 1.00 97.19 82 ASP A CA 1
ATOM 655 C C . ASP A 1 82 ? -11.166 8.766 14.412 1.00 97.19 82 ASP A C 1
ATOM 657 O O . ASP A 1 82 ? -11.054 8.138 13.358 1.00 97.19 82 ASP A O 1
ATOM 661 N N . ARG A 1 83 ? -10.979 10.088 14.473 1.00 96.56 83 ARG A N 1
ATOM 662 C CA . ARG A 1 83 ? -10.727 10.929 13.298 1.00 96.56 83 ARG A CA 1
ATOM 663 C C . ARG A 1 83 ? -9.483 10.505 12.515 1.00 96.56 83 ARG A C 1
ATOM 665 O O . ARG A 1 83 ? -9.471 10.635 11.293 1.00 96.56 83 ARG A O 1
ATOM 672 N N . SER A 1 84 ? -8.442 10.023 13.196 1.00 95.44 84 SER A N 1
ATOM 673 C CA . SER A 1 84 ? -7.217 9.557 12.541 1.00 95.44 84 SER A CA 1
ATOM 674 C C . SER A 1 84 ? -7.442 8.239 11.802 1.00 95.44 84 SER A C 1
ATOM 676 O O . SER A 1 84 ? -6.942 8.089 10.691 1.00 95.44 84 SER A O 1
ATOM 678 N N . ILE A 1 85 ? -8.272 7.341 12.341 1.00 95.19 85 ILE A N 1
ATOM 679 C CA . ILE A 1 85 ? -8.634 6.072 11.692 1.00 95.19 85 ILE A CA 1
ATOM 680 C C . ILE A 1 85 ? -9.525 6.322 10.476 1.00 95.19 85 ILE A C 1
ATOM 682 O O . ILE A 1 85 ? -9.254 5.790 9.401 1.00 95.19 85 ILE A O 1
ATOM 686 N N . VAL A 1 86 ? -10.534 7.191 10.605 1.00 95.69 86 VAL A N 1
ATOM 687 C CA . VAL A 1 86 ? -11.374 7.608 9.469 1.00 95.69 86 VAL A CA 1
ATOM 688 C C . VAL A 1 86 ? -10.510 8.221 8.364 1.00 95.69 86 VAL A C 1
ATOM 690 O O . VAL A 1 86 ? -10.644 7.859 7.199 1.00 95.69 86 VAL A O 1
ATOM 693 N N . SER A 1 87 ? -9.565 9.094 8.723 1.00 96.00 87 SER A N 1
ATOM 694 C CA . SER A 1 87 ? -8.629 9.667 7.755 1.00 96.00 87 SER A CA 1
ATOM 695 C C . SER A 1 87 ? -7.734 8.607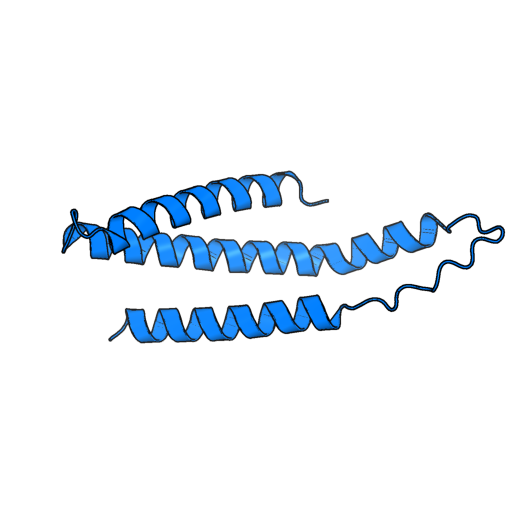 7.105 1.00 96.00 87 SER A C 1
ATOM 697 O O . SER A 1 87 ? -7.522 8.661 5.895 1.00 96.00 87 SER A O 1
ATOM 699 N N . ALA A 1 88 ? -7.199 7.660 7.879 1.00 95.12 88 ALA A N 1
ATOM 700 C CA . ALA A 1 88 ? -6.349 6.592 7.361 1.00 95.12 88 ALA A CA 1
ATOM 701 C C . ALA A 1 88 ? -7.116 5.676 6.393 1.00 95.12 88 ALA A C 1
ATOM 703 O O . ALA A 1 88 ? -6.559 5.263 5.377 1.00 95.12 88 ALA A O 1
ATOM 704 N N . CYS A 1 89 ? -8.403 5.429 6.653 1.00 95.06 89 CYS A N 1
ATOM 705 C CA . CYS A 1 89 ? -9.296 4.701 5.753 1.00 95.06 89 CYS A CA 1
ATOM 706 C C . CYS A 1 89 ? -9.391 5.382 4.383 1.00 95.06 89 CYS A C 1
ATOM 708 O O . CYS A 1 89 ? -9.132 4.735 3.369 1.00 95.06 89 CYS A O 1
ATOM 710 N N . CYS A 1 90 ? -9.659 6.692 4.347 1.00 95.94 90 CYS A N 1
ATOM 711 C CA . CYS A 1 90 ? -9.728 7.442 3.089 1.00 95.94 90 CYS A CA 1
ATOM 712 C C . CYS A 1 90 ? -8.400 7.399 2.316 1.00 95.94 90 CYS A C 1
ATOM 714 O O . CYS A 1 90 ? -8.387 7.145 1.114 1.00 95.94 90 CYS A O 1
ATOM 716 N N . TYR A 1 91 ? -7.264 7.599 2.996 1.00 95.94 91 TYR A N 1
ATOM 717 C CA . TYR A 1 91 ? -5.950 7.548 2.341 1.00 95.94 91 TYR A CA 1
ATOM 718 C C . TYR A 1 91 ? -5.613 6.162 1.793 1.00 95.94 91 TYR A C 1
ATOM 720 O O . TYR A 1 91 ? -5.031 6.052 0.714 1.00 95.94 91 TYR A O 1
ATOM 728 N N . THR A 1 92 ? -5.982 5.106 2.518 1.00 96.94 92 THR A N 1
ATOM 729 C CA . THR A 1 92 ? -5.749 3.726 2.080 1.00 96.94 92 THR A CA 1
ATOM 730 C C . THR A 1 92 ? -6.578 3.405 0.841 1.00 96.94 92 THR A C 1
ATOM 732 O O . THR A 1 92 ? -6.055 2.815 -0.100 1.00 96.94 92 THR A O 1
ATOM 735 N N . GLN A 1 93 ? -7.832 3.864 0.799 1.00 96.50 93 GLN A N 1
ATOM 736 C CA . GLN A 1 93 ? -8.708 3.711 -0.361 1.00 96.50 93 GLN A CA 1
ATOM 737 C C . GLN A 1 93 ? -8.153 4.439 -1.594 1.00 96.50 93 GLN A C 1
ATOM 739 O O . GLN A 1 93 ? -7.975 3.823 -2.641 1.00 96.50 93 GLN A O 1
ATOM 744 N N . HIS A 1 94 ? -7.756 5.708 -1.457 1.00 96.44 94 HIS A N 1
ATOM 745 C CA . HIS A 1 94 ? -7.123 6.444 -2.559 1.00 96.44 94 HIS A CA 1
ATOM 746 C C . HIS A 1 94 ? -5.806 5.813 -3.023 1.00 96.44 94 HIS A C 1
ATOM 748 O O . HIS A 1 94 ? -5.488 5.830 -4.210 1.00 96.44 94 HIS A O 1
ATOM 754 N N . SER A 1 95 ? -5.032 5.231 -2.104 1.00 93.75 95 SER A N 1
ATOM 755 C CA . SER A 1 95 ? -3.793 4.533 -2.457 1.00 93.75 95 SER A CA 1
ATOM 756 C C . SER A 1 95 ? -4.062 3.277 -3.292 1.00 93.75 95 SER A C 1
ATOM 758 O O . SER A 1 95 ? -3.287 2.986 -4.198 1.00 93.75 95 SER A O 1
ATOM 760 N N . GLN A 1 96 ? -5.159 2.555 -3.028 1.00 95.94 96 GLN A N 1
ATOM 761 C CA . GLN A 1 96 ? -5.581 1.406 -3.841 1.00 95.94 96 GLN A CA 1
ATOM 762 C C . GLN A 1 96 ? -5.986 1.837 -5.249 1.00 95.94 96 GLN A C 1
ATOM 764 O O . GLN A 1 96 ? -5.475 1.278 -6.214 1.00 95.94 96 GLN A O 1
ATOM 769 N N . GLU A 1 97 ? -6.816 2.875 -5.369 1.00 95.88 97 GLU A N 1
ATOM 770 C CA . GLU A 1 97 ? -7.249 3.423 -6.664 1.00 95.88 97 GLU A CA 1
ATOM 771 C C . GLU A 1 97 ? -6.050 3.870 -7.518 1.00 95.88 97 GLU A C 1
ATOM 773 O O . GLU A 1 97 ? -5.940 3.533 -8.699 1.00 95.88 97 GLU A O 1
ATOM 778 N N . LEU A 1 98 ? -5.102 4.592 -6.907 1.00 93.31 98 LEU A N 1
ATOM 779 C CA . LEU A 1 98 ? -3.879 5.035 -7.580 1.00 93.31 98 LEU A CA 1
ATOM 780 C C . LEU A 1 98 ? -2.990 3.863 -7.999 1.00 93.31 98 LEU A C 1
ATOM 782 O O . LEU A 1 98 ? -2.394 3.900 -9.075 1.00 93.31 98 LEU A O 1
ATOM 786 N N . LEU A 1 99 ? -2.888 2.833 -7.160 1.00 93.25 99 LEU A N 1
ATOM 787 C CA . LEU A 1 99 ? -2.099 1.648 -7.460 1.00 93.25 99 LEU A CA 1
ATOM 788 C C . LEU A 1 99 ? -2.710 0.839 -8.610 1.00 93.25 99 LEU A C 1
ATOM 790 O O . LEU A 1 99 ? -1.976 0.416 -9.500 1.00 93.25 99 LEU A O 1
ATOM 794 N N . GLU A 1 100 ? -4.029 0.652 -8.629 1.00 94.12 100 GLU A N 1
ATOM 795 C CA . GLU A 1 100 ? -4.734 -0.016 -9.729 1.00 94.12 100 GLU A CA 1
ATOM 796 C C . GLU A 1 100 ? -4.522 0.725 -11.051 1.00 94.12 100 GLU A C 1
ATOM 798 O O . GLU A 1 100 ? -4.163 0.112 -12.061 1.00 94.12 100 GLU A O 1
ATOM 803 N N . TYR A 1 101 ? -4.645 2.055 -11.030 1.00 92.25 101 TYR A N 1
ATOM 804 C CA . TYR A 1 101 ? -4.349 2.897 -12.185 1.00 92.25 101 TYR A CA 1
ATOM 805 C C . TYR A 1 101 ? -2.887 2.765 -12.646 1.00 92.25 101 TYR A C 1
ATOM 807 O O . TYR A 1 101 ? -2.620 2.602 -13.839 1.00 92.25 101 TYR A O 1
ATOM 815 N N . ALA A 1 102 ? -1.928 2.809 -11.716 1.00 87.31 102 ALA A N 1
ATOM 816 C CA . ALA A 1 102 ? -0.503 2.695 -12.020 1.00 87.31 102 ALA A CA 1
ATOM 817 C C . ALA A 1 102 ? -0.141 1.319 -12.603 1.00 87.31 102 ALA A C 1
ATOM 819 O O . ALA A 1 102 ? 0.628 1.242 -13.556 1.00 87.31 102 ALA A O 1
ATOM 820 N N . ILE A 1 103 ? -0.730 0.237 -12.085 1.00 88.12 103 ILE A N 1
ATOM 821 C CA . ILE A 1 103 ? -0.562 -1.114 -12.636 1.00 88.12 103 ILE A CA 1
ATOM 822 C C . ILE A 1 103 ? -1.144 -1.193 -14.053 1.00 88.12 103 ILE A C 1
ATOM 824 O O . ILE A 1 103 ? -0.495 -1.736 -14.944 1.00 88.12 103 ILE A O 1
ATOM 828 N N . GLY A 1 104 ? -2.334 -0.627 -14.281 1.00 85.56 104 GLY A N 1
ATOM 829 C CA . GLY A 1 104 ? -3.000 -0.649 -15.588 1.00 85.56 104 GLY A CA 1
ATOM 830 C C . GLY A 1 104 ? -2.326 0.209 -16.664 1.00 85.56 104 GLY A C 1
ATOM 831 O O . GLY A 1 104 ? -2.529 -0.031 -17.852 1.00 85.56 104 GLY A O 1
ATOM 832 N N . THR A 1 105 ? -1.518 1.192 -16.263 1.00 83.19 105 THR A N 1
ATOM 833 C CA . THR A 1 105 ? -0.793 2.107 -17.164 1.00 83.19 105 THR A CA 1
ATOM 834 C C . THR A 1 105 ? 0.713 1.833 -17.222 1.00 83.19 105 THR A C 1
ATOM 836 O O . THR A 1 105 ? 1.445 2.558 -17.899 1.00 83.19 105 THR A O 1
ATOM 839 N N . CYS A 1 106 ? 1.179 0.782 -16.541 1.00 67.75 106 CYS A N 1
ATOM 840 C CA . CYS A 1 106 ? 2.574 0.356 -16.542 1.00 67.75 106 CYS A CA 1
ATOM 841 C C . CYS A 1 106 ? 2.979 -0.127 -17.959 1.00 67.75 106 CYS A C 1
ATOM 843 O O . CYS A 1 106 ? 2.294 -0.998 -18.504 1.00 67.75 106 CYS A O 1
ATOM 845 N N . PRO A 1 107 ? 4.039 0.435 -18.579 1.00 64.00 107 PRO A N 1
ATOM 846 C CA . PRO A 1 107 ? 4.454 0.108 -19.950 1.00 64.00 107 PRO A CA 1
ATOM 847 C C . PRO A 1 107 ? 4.965 -1.332 -20.144 1.00 64.00 107 PRO A C 1
ATOM 849 O O . PRO A 1 107 ? 5.368 -2.003 -19.167 1.00 64.00 107 PRO A O 1
#

Foldseek 3Di:
DVVVVVVVVLVVVVVVLVVVVVVPPDDPPPPPVDDDPPPVVVVVVVLVVCLVVLVVVLVSLVVVLVSLCVVLVVVCVVPVPPPVSVVSNVVSVVSVVVSVVCVVPRD

Organism: Tanacetum cinerariifolium (NCBI:txid118510)